Protein AF-X0TL81-F1 (afdb_monomer)

Radius of gyration: 12.71 Å; Cα contacts (8 Å, |Δi|>4): 151; chains: 1; bounding box: 29×24×40 Å

pLDDT: mean 95.94, std 4.55, range [60.78, 98.31]

Sequence (85 aa):
DFRAEWANKHPDPSANRRHYDIYYGASIVESFMLVSVDGARAVLPLPEAGSTTVPVKS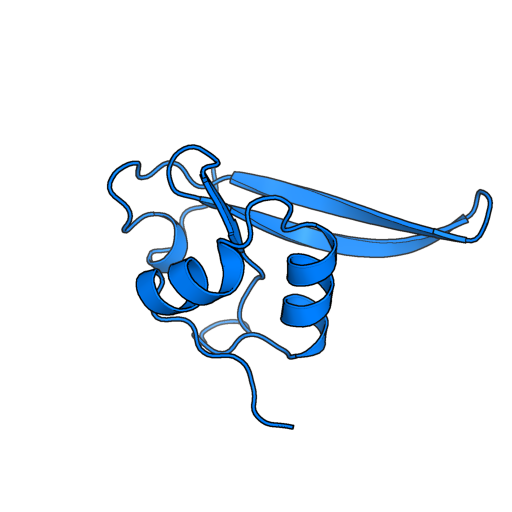YELARCVDDQNTLDEYIGRSGLTVASV

Solvent-accessible surface area (backbone atoms only — not comparable to full-atom values): 4905 Å² total; per-residue (Å²): 124,42,87,52,64,55,44,30,75,43,99,37,59,53,17,35,78,40,82,47,74,43,66,58,86,95,41,80,75,46,75,51,64,35,34,31,17,42,74,67,70,36,54,41,49,59,44,45,92,97,52,47,42,22,47,56,68,43,49,53,56,31,55,78,71,44,87,79,75,36,50,71,62,48,35,53,73,36,64,37,44,72,50,82,131

Mean predicted aligned error: 2.63 Å

Secondary structure (DSSP, 8-state):
----HHHH-SSS---EEEEEEEEETTEEEEEEEEEEETTTTEEEEPPPTTSSEEPHHHHHHHHHT-SSS-HHHHHHHHT-EEPP-

Organism: NCBI:txid412755

Structure (mmCIF, N/CA/C/O backbone):
data_AF-X0TL81-F1
#
_entry.id   AF-X0TL81-F1
#
loop_
_atom_site.group_PDB
_atom_site.id
_atom_site.type_symbol
_atom_site.label_atom_id
_atom_site.label_alt_id
_atom_site.label_comp_id
_atom_site.label_asym_id
_atom_site.label_entity_id
_atom_site.label_seq_id
_atom_site.pdbx_PDB_ins_code
_atom_site.Cartn_x
_atom_site.Cartn_y
_atom_site.Cartn_z
_atom_site.occupancy
_atom_site.B_iso_or_equiv
_atom_site.auth_seq_id
_atom_site.auth_comp_id
_atom_site.auth_asym_id
_atom_site.auth_atom_id
_atom_site.pdbx_PDB_model_num
ATOM 1 N N . ASP A 1 1 ? 8.111 11.939 0.961 1.00 82.88 1 ASP A N 1
ATOM 2 C CA . ASP A 1 1 ? 7.480 11.906 2.286 1.00 82.88 1 ASP A CA 1
ATOM 3 C C . ASP A 1 1 ? 5.965 12.039 2.158 1.00 82.88 1 ASP A C 1
ATOM 5 O O . ASP A 1 1 ? 5.485 12.977 1.522 1.00 82.88 1 ASP A O 1
ATOM 9 N N . PHE A 1 2 ? 5.221 11.060 2.663 1.00 93.00 2 PHE A N 1
ATOM 10 C CA . PHE A 1 2 ? 3.758 11.016 2.658 1.00 93.00 2 PHE A CA 1
ATOM 11 C C . PHE A 1 2 ? 3.261 11.212 4.087 1.00 93.00 2 PHE A C 1
ATOM 13 O O . PHE A 1 2 ? 3.597 10.418 4.945 1.00 93.00 2 PHE A O 1
ATOM 20 N N . ARG A 1 3 ? 2.456 12.242 4.363 1.00 94.44 3 ARG A N 1
ATOM 21 C CA . ARG A 1 3 ? 2.213 12.703 5.747 1.00 94.44 3 ARG A CA 1
ATOM 22 C C . ARG A 1 3 ? 0.858 12.340 6.355 1.00 94.44 3 ARG A C 1
ATOM 24 O O . ARG A 1 3 ? 0.461 12.946 7.344 1.00 94.44 3 ARG A O 1
ATOM 31 N N . ALA A 1 4 ? 0.118 11.399 5.773 1.00 94.81 4 ALA A N 1
ATOM 32 C CA . ALA A 1 4 ? -1.155 10.999 6.371 1.00 94.81 4 ALA A CA 1
ATOM 33 C C . ALA A 1 4 ? -0.923 10.249 7.691 1.00 94.81 4 ALA A C 1
ATOM 35 O O . ALA A 1 4 ? -0.016 9.422 7.785 1.00 94.81 4 ALA A O 1
ATOM 36 N N . GLU A 1 5 ? -1.762 10.512 8.691 1.00 96.12 5 GLU A N 1
ATOM 37 C CA . GLU A 1 5 ? -1.632 9.923 10.029 1.00 96.12 5 GLU A CA 1
ATOM 38 C C . GLU A 1 5 ? -1.661 8.389 9.988 1.00 96.12 5 GLU A C 1
ATOM 40 O O . GLU A 1 5 ? -0.774 7.737 10.534 1.00 96.12 5 GLU A O 1
ATOM 45 N N . TRP A 1 6 ? -2.618 7.810 9.253 1.00 96.75 6 TRP A N 1
ATOM 46 C CA . TRP A 1 6 ? -2.771 6.357 9.118 1.00 96.75 6 TRP A CA 1
ATOM 47 C C . TRP A 1 6 ? -1.508 5.653 8.602 1.00 96.75 6 TRP A C 1
ATOM 49 O O . TRP A 1 6 ? -1.286 4.491 8.936 1.00 96.75 6 TRP A O 1
ATOM 59 N N . ALA A 1 7 ? -0.689 6.353 7.809 1.00 97.25 7 ALA A N 1
ATOM 60 C CA . ALA A 1 7 ? 0.506 5.815 7.168 1.00 97.25 7 ALA A CA 1
ATOM 61 C C . ALA A 1 7 ? 1.776 5.978 8.016 1.00 97.25 7 ALA A C 1
ATOM 63 O O . ALA A 1 7 ? 2.753 5.275 7.781 1.00 97.25 7 ALA A O 1
ATOM 64 N N . ASN A 1 8 ? 1.781 6.901 8.985 1.00 97.75 8 ASN A N 1
ATOM 65 C CA . ASN A 1 8 ? 2.963 7.222 9.799 1.00 97.75 8 ASN A CA 1
ATOM 66 C C . ASN A 1 8 ? 2.794 6.866 11.280 1.00 97.75 8 ASN A C 1
ATOM 68 O O . ASN A 1 8 ? 3.705 7.087 12.069 1.00 97.75 8 ASN A O 1
ATOM 72 N N . LYS A 1 9 ? 1.654 6.297 11.682 1.00 96.69 9 LYS A N 1
ATOM 73 C CA . LYS A 1 9 ? 1.399 5.870 13.068 1.00 96.69 9 LYS A CA 1
ATOM 74 C C . LYS A 1 9 ? 2.045 4.525 13.448 1.00 96.69 9 LYS A C 1
ATOM 76 O O . LYS A 1 9 ? 1.663 3.911 14.443 1.00 96.69 9 LYS A O 1
ATOM 81 N N . HIS A 1 10 ? 2.977 4.035 12.636 1.00 96.62 10 HIS A N 1
ATOM 82 C CA . HIS A 1 10 ? 3.706 2.788 12.864 1.00 96.62 10 HIS A CA 1
ATOM 83 C C . HIS A 1 10 ? 5.021 3.051 13.623 1.00 96.62 10 HIS A C 1
ATOM 85 O O . HIS A 1 10 ? 5.430 4.207 13.730 1.00 96.62 10 HIS A O 1
ATOM 91 N N . PRO A 1 11 ? 5.687 2.010 14.168 1.00 97.31 11 PRO A N 1
ATOM 92 C CA . PRO A 1 11 ? 6.957 2.179 14.877 1.00 97.31 11 PRO A CA 1
ATOM 93 C C . PRO A 1 11 ? 8.018 2.926 14.067 1.00 97.31 11 PRO A C 1
ATOM 95 O O . PRO A 1 11 ? 8.730 3.754 14.630 1.00 97.31 11 PRO A O 1
ATOM 98 N N . ASP A 1 12 ? 8.107 2.654 12.761 1.00 97.12 12 ASP A N 1
ATOM 99 C CA . ASP A 1 12 ? 8.831 3.512 11.828 1.00 97.12 12 ASP A CA 1
ATOM 100 C C . ASP A 1 12 ? 7.846 4.507 11.171 1.00 97.12 12 ASP A C 1
ATOM 102 O O . ASP A 1 12 ? 6.980 4.097 10.387 1.00 97.12 12 ASP A O 1
ATOM 106 N N . PRO A 1 13 ? 7.952 5.816 11.469 1.00 95.56 13 PRO A N 1
ATOM 107 C CA . PRO A 1 13 ? 7.019 6.831 10.993 1.00 95.56 13 PRO A CA 1
ATOM 108 C C . PRO A 1 13 ? 7.401 7.380 9.608 1.00 95.56 13 PRO A C 1
ATOM 110 O O . PRO A 1 13 ? 7.141 8.546 9.324 1.00 95.56 13 PRO A O 1
ATOM 113 N N . SER A 1 14 ? 8.073 6.590 8.763 1.00 94.19 14 SER A N 1
ATOM 114 C CA . SER A 1 14 ? 8.441 6.993 7.404 1.00 94.19 14 SER A CA 1
ATOM 115 C C . SER A 1 14 ? 7.527 6.360 6.351 1.00 94.19 14 SER A C 1
ATOM 117 O O . SER A 1 14 ? 7.681 5.202 5.955 1.00 94.19 14 SER A O 1
ATOM 119 N N . ALA A 1 15 ? 6.574 7.146 5.844 1.00 97.25 15 ALA A N 1
ATOM 120 C CA . ALA A 1 15 ? 5.729 6.741 4.726 1.00 97.25 15 ALA A CA 1
ATOM 121 C C . ALA A 1 15 ? 6.158 7.378 3.396 1.00 97.25 15 ALA A C 1
ATOM 123 O O . ALA A 1 15 ? 6.454 8.573 3.295 1.00 97.25 15 ALA A O 1
ATOM 124 N N . ASN A 1 16 ? 6.143 6.585 2.324 1.00 97.19 16 ASN A N 1
ATOM 125 C CA . ASN A 1 16 ? 6.558 7.023 0.991 1.00 97.19 16 ASN A CA 1
ATOM 126 C C . ASN A 1 16 ? 5.584 6.568 -0.091 1.00 97.19 16 ASN A C 1
ATOM 128 O O . ASN A 1 16 ? 5.131 5.428 -0.101 1.00 97.19 16 ASN A O 1
ATOM 132 N N . ARG A 1 17 ? 5.294 7.459 -1.045 1.00 96.06 17 ARG A N 1
ATOM 133 C CA . ARG A 1 17 ? 4.486 7.121 -2.223 1.00 96.06 17 ARG A CA 1
ATOM 134 C C . ARG A 1 17 ? 5.283 6.203 -3.147 1.00 96.06 17 ARG A C 1
ATOM 136 O O . ARG A 1 17 ? 6.458 6.463 -3.401 1.00 96.06 17 ARG A O 1
ATOM 143 N N . ARG A 1 18 ? 4.623 5.182 -3.683 1.00 96.25 18 ARG A N 1
ATOM 144 C CA . ARG A 1 18 ? 5.129 4.323 -4.754 1.00 96.25 18 ARG A CA 1
ATOM 145 C C . ARG A 1 18 ? 4.192 4.422 -5.949 1.00 96.25 18 ARG A C 1
ATOM 147 O O . ARG A 1 18 ? 2.982 4.281 -5.792 1.00 96.25 18 ARG A O 1
ATOM 154 N N . HIS A 1 19 ? 4.765 4.686 -7.117 1.00 96.56 19 HIS A N 1
ATOM 155 C CA . HIS A 1 19 ? 4.043 4.709 -8.383 1.00 96.56 19 HIS A CA 1
ATOM 156 C C . HIS A 1 19 ? 4.084 3.323 -9.018 1.00 96.56 19 HIS A C 1
ATOM 158 O O . HIS A 1 19 ? 5.136 2.683 -9.029 1.00 96.56 19 HIS A O 1
ATOM 164 N N . TYR A 1 20 ? 2.942 2.889 -9.537 1.00 96.75 20 TYR A N 1
ATO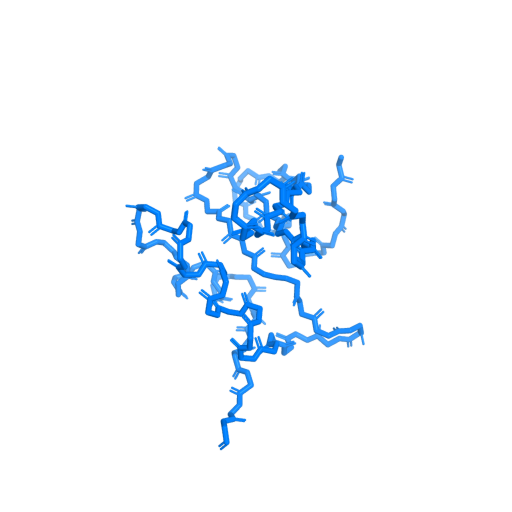M 165 C CA . TYR A 1 20 ? 2.783 1.634 -10.253 1.00 96.75 20 TYR A CA 1
ATOM 166 C C . TYR A 1 20 ? 2.066 1.898 -11.568 1.00 96.75 20 TYR A C 1
ATOM 168 O O . TYR A 1 20 ? 1.129 2.695 -11.618 1.00 96.75 20 TYR A O 1
ATOM 176 N N . ASP A 1 21 ? 2.488 1.180 -12.600 1.00 97.31 21 ASP A N 1
ATOM 177 C CA . ASP A 1 21 ? 1.902 1.228 -13.930 1.00 97.31 21 ASP A CA 1
ATOM 178 C C . ASP A 1 21 ? 1.530 -0.194 -1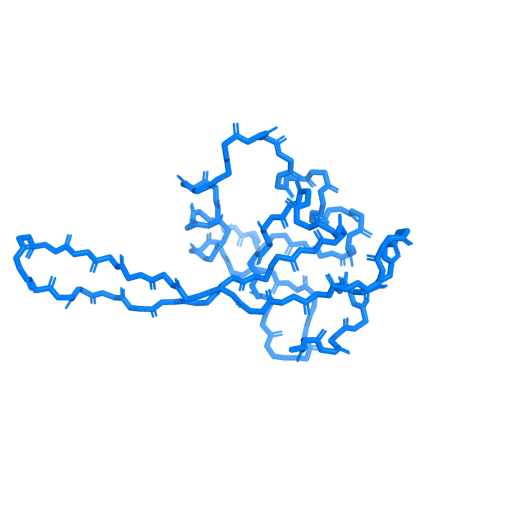4.361 1.00 97.31 21 ASP A C 1
ATOM 180 O O . ASP A 1 21 ? 2.317 -1.133 -14.220 1.00 97.31 21 ASP A O 1
ATOM 184 N N . ILE A 1 22 ? 0.327 -0.349 -14.903 1.00 96.25 22 ILE A N 1
ATOM 185 C CA . ILE A 1 22 ? -0.156 -1.573 -15.537 1.00 96.25 22 ILE A CA 1
ATOM 186 C C . ILE A 1 22 ? 0.047 -1.419 -17.036 1.00 96.25 22 ILE A C 1
ATOM 188 O O . ILE A 1 22 ? -0.419 -0.445 -17.628 1.00 96.25 22 ILE A O 1
ATOM 192 N N . TYR A 1 23 ? 0.699 -2.397 -17.656 1.00 96.94 23 TYR A N 1
ATOM 193 C CA . TYR A 1 23 ? 0.981 -2.399 -19.087 1.00 96.94 23 TYR A CA 1
ATOM 194 C C . TYR A 1 23 ? 0.196 -3.492 -19.811 1.00 96.94 23 TYR A C 1
ATOM 196 O O . TYR A 1 23 ? 0.030 -4.600 -19.303 1.00 96.94 23 TYR A O 1
ATOM 204 N N . TYR A 1 24 ? -0.217 -3.196 -21.042 1.00 96.75 24 TYR A N 1
ATOM 205 C CA . TYR A 1 24 ? -0.631 -4.186 -22.031 1.00 96.75 24 TYR A CA 1
ATOM 206 C C . TYR A 1 24 ? 0.284 -4.053 -23.250 1.00 96.75 24 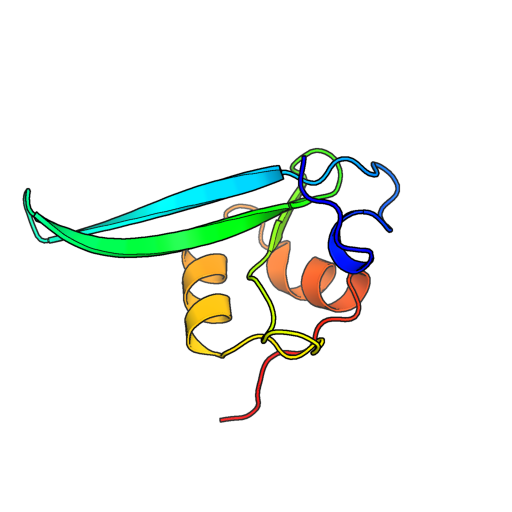TYR A C 1
ATOM 208 O O . TYR A 1 24 ? 0.223 -3.076 -24.001 1.00 96.75 24 TYR A O 1
ATOM 216 N N . GLY A 1 25 ? 1.197 -5.013 -23.414 1.00 96.69 25 GLY A N 1
ATOM 217 C CA . GLY A 1 25 ? 2.314 -4.868 -24.346 1.00 96.69 25 GLY A CA 1
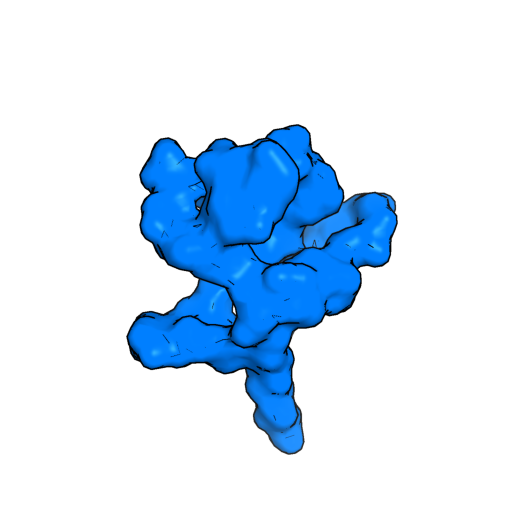ATOM 218 C C . GLY A 1 25 ? 3.213 -3.694 -23.942 1.00 96.69 25 GLY A C 1
ATOM 219 O O . GLY A 1 25 ? 3.692 -3.643 -22.815 1.00 96.69 25 GLY A O 1
ATOM 220 N N . ALA A 1 26 ? 3.431 -2.749 -24.860 1.00 96.12 26 ALA A N 1
ATOM 221 C CA . ALA A 1 26 ? 4.236 -1.548 -24.616 1.00 96.12 26 ALA A CA 1
ATOM 222 C C . ALA A 1 26 ? 3.414 -0.332 -24.139 1.00 96.12 26 ALA A C 1
ATOM 224 O O . ALA A 1 26 ? 3.975 0.741 -23.923 1.00 96.12 26 ALA A O 1
ATOM 225 N N . SER A 1 27 ? 2.092 -0.468 -24.005 1.00 97.19 27 SER A N 1
ATOM 226 C CA . SER A 1 27 ? 1.195 0.640 -23.664 1.00 97.19 27 SER A CA 1
ATOM 227 C C . SER A 1 27 ? 0.805 0.610 -22.190 1.00 97.19 27 SER A C 1
ATOM 229 O O . SER A 1 27 ? 0.417 -0.440 -21.679 1.00 97.19 27 SER A O 1
ATOM 231 N N . ILE A 1 28 ? 0.858 1.770 -21.528 1.00 97.62 28 ILE A N 1
ATOM 232 C CA . ILE A 1 28 ? 0.303 1.953 -20.180 1.00 97.62 28 ILE A CA 1
ATOM 233 C C . ILE A 1 28 ? -1.223 1.910 -20.284 1.00 97.62 28 ILE A C 1
ATOM 235 O O . ILE A 1 28 ? -1.825 2.670 -21.041 1.00 97.62 28 ILE A O 1
ATOM 239 N N . VAL A 1 29 ? -1.830 1.009 -19.522 1.00 96.75 29 VAL A N 1
ATOM 240 C CA . VAL A 1 29 ? -3.282 0.869 -19.368 1.00 96.75 29 VAL A CA 1
ATOM 241 C C . VAL A 1 29 ? -3.770 1.735 -18.215 1.00 96.75 29 VAL A C 1
ATOM 243 O O . VAL A 1 29 ? -4.778 2.424 -18.342 1.00 96.75 29 VAL A O 1
ATOM 246 N N . GLU A 1 30 ? -3.057 1.704 -17.090 1.00 96.38 30 GLU A N 1
ATOM 247 C CA . GLU A 1 30 ? -3.446 2.418 -15.879 1.00 96.38 30 GLU A CA 1
ATOM 248 C C . GLU A 1 30 ? -2.224 2.712 -15.011 1.00 96.38 30 GLU A C 1
ATOM 250 O O . GLU A 1 30 ? -1.360 1.855 -14.849 1.00 96.38 30 GLU A O 1
ATOM 255 N N . SER A 1 31 ? -2.188 3.904 -14.419 1.00 96.50 31 SER A N 1
ATOM 256 C CA . SER A 1 31 ? -1.202 4.288 -13.410 1.00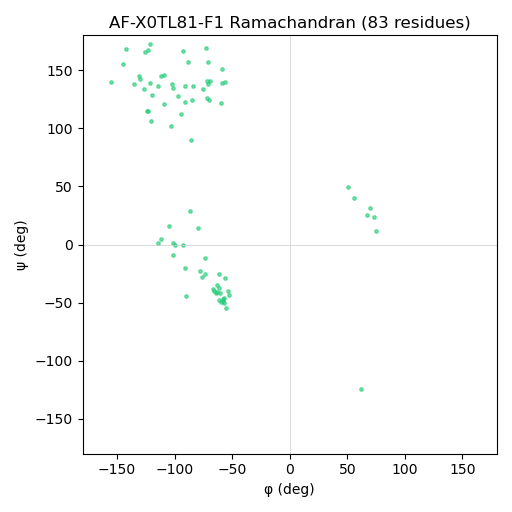 96.50 31 SER A CA 1
ATOM 257 C C . SER A 1 31 ? -1.907 4.520 -12.083 1.00 96.50 31 SER A C 1
ATOM 259 O O . SER A 1 31 ? -2.945 5.183 -12.028 1.00 96.50 31 SER A O 1
ATOM 261 N N . PHE A 1 32 ? -1.329 4.017 -11.000 1.00 95.81 32 PHE A N 1
ATOM 262 C CA . PHE A 1 32 ? -1.868 4.178 -9.656 1.00 95.81 32 PHE A CA 1
ATOM 263 C C . PHE A 1 32 ? -0.753 4.388 -8.630 1.00 95.81 32 PHE A C 1
ATOM 265 O O . PHE A 1 32 ? 0.439 4.243 -8.910 1.00 95.81 32 PHE A O 1
ATOM 272 N N . MET A 1 33 ? -1.150 4.793 -7.426 1.00 96.94 33 MET A N 1
ATOM 273 C CA . MET A 1 33 ? -0.230 5.025 -6.319 1.00 96.94 33 MET A CA 1
ATOM 274 C C . MET A 1 33 ? -0.595 4.153 -5.129 1.00 96.94 33 MET A C 1
ATOM 276 O O . MET A 1 33 ? -1.764 4.055 -4.761 1.00 96.94 33 MET A O 1
ATOM 280 N N . LEU A 1 34 ? 0.433 3.607 -4.489 1.00 97.56 34 LEU A N 1
ATOM 281 C CA . LEU A 1 34 ? 0.353 2.984 -3.173 1.00 97.56 34 LEU A CA 1
ATOM 282 C C . LEU A 1 34 ? 1.302 3.702 -2.207 1.00 97.56 34 LEU A C 1
ATOM 284 O O . LEU A 1 34 ? 2.090 4.570 -2.600 1.00 97.56 34 LEU A O 1
ATOM 288 N N . VAL A 1 35 ? 1.239 3.347 -0.930 1.00 98.06 35 VAL A N 1
ATOM 289 C CA . VAL A 1 35 ? 2.037 3.955 0.134 1.00 98.06 35 VAL A CA 1
ATOM 290 C C . VAL A 1 35 ? 2.840 2.877 0.847 1.00 98.06 35 VAL A C 1
ATOM 292 O O . VAL A 1 35 ? 2.287 2.006 1.503 1.00 98.06 35 VAL A O 1
ATOM 295 N N . SER A 1 36 ? 4.161 2.952 0.735 1.00 97.56 36 SER A N 1
ATOM 296 C CA . SER A 1 36 ? 5.093 2.171 1.546 1.00 97.56 36 SER A CA 1
ATOM 297 C C . SER A 1 36 ? 5.076 2.721 2.970 1.00 97.56 36 SER A C 1
ATOM 299 O O . SER A 1 36 ? 5.299 3.920 3.135 1.00 97.56 36 SER A O 1
ATOM 301 N N . VAL A 1 37 ? 4.846 1.874 3.970 1.00 97.81 37 VAL A N 1
ATOM 302 C CA . VAL A 1 37 ? 4.762 2.262 5.389 1.00 97.81 37 VAL A CA 1
ATOM 303 C C . VAL A 1 37 ? 5.728 1.449 6.252 1.00 97.81 37 VAL A C 1
ATOM 305 O O . VAL A 1 37 ? 6.259 0.429 5.805 1.00 97.81 37 VAL A O 1
ATOM 308 N N . ASP A 1 38 ? 5.953 1.914 7.485 1.00 96.75 38 ASP A N 1
ATOM 309 C CA . ASP A 1 38 ? 6.693 1.208 8.542 1.00 96.75 38 ASP A CA 1
ATOM 310 C C . ASP A 1 38 ? 8.070 0.688 8.094 1.00 96.75 38 ASP A C 1
ATOM 312 O O . ASP A 1 38 ? 8.384 -0.493 8.249 1.00 96.75 38 ASP A O 1
ATOM 316 N N . GLY A 1 39 ? 8.876 1.553 7.468 1.00 93.81 39 GLY A N 1
ATOM 317 C CA . GLY A 1 39 ? 10.206 1.176 6.980 1.00 93.81 39 GLY A CA 1
ATOM 318 C C . GLY A 1 39 ? 10.168 0.211 5.788 1.00 93.81 39 GLY A C 1
ATOM 319 O O . GLY A 1 39 ? 11.050 -0.629 5.641 1.00 93.81 39 GLY A O 1
ATOM 320 N N . ALA A 1 40 ? 9.134 0.320 4.946 1.00 94.25 40 ALA A N 1
ATOM 321 C CA . ALA A 1 40 ? 8.869 -0.545 3.791 1.00 94.25 40 ALA A CA 1
ATOM 322 C C . ALA A 1 40 ? 8.515 -2.008 4.119 1.00 94.25 40 ALA A C 1
ATOM 324 O O . ALA A 1 40 ? 8.676 -2.877 3.265 1.00 94.25 40 ALA A O 1
ATOM 325 N N . ARG A 1 41 ? 7.969 -2.266 5.316 1.00 95.94 41 ARG A N 1
ATOM 326 C CA . ARG A 1 41 ? 7.406 -3.578 5.697 1.00 95.94 41 ARG A CA 1
ATOM 327 C C . ARG A 1 41 ? 6.067 -3.894 5.031 1.00 95.94 41 ARG A C 1
ATOM 329 O O . ARG A 1 41 ? 5.713 -5.059 4.898 1.00 95.94 41 ARG A O 1
ATOM 336 N N . ALA A 1 42 ? 5.319 -2.867 4.639 1.00 97.62 42 ALA A N 1
ATOM 337 C CA . ALA A 1 42 ? 4.050 -3.032 3.946 1.00 97.62 42 ALA A CA 1
ATOM 338 C C . ALA A 1 42 ? 3.837 -1.927 2.912 1.00 97.62 42 ALA A C 1
ATOM 340 O O . ALA A 1 42 ? 4.382 -0.821 3.023 1.00 97.62 42 ALA A O 1
ATOM 341 N N . VAL A 1 43 ? 3.017 -2.235 1.909 1.00 97.88 43 VAL A N 1
ATOM 342 C CA . VAL A 1 43 ? 2.582 -1.298 0.874 1.00 97.88 43 VAL A CA 1
ATOM 343 C C . VAL A 1 43 ? 1.059 -1.266 0.875 1.00 97.88 43 VAL A C 1
ATOM 345 O O . VAL A 1 43 ? 0.405 -2.260 0.587 1.00 97.88 43 VAL A O 1
ATOM 348 N N . LEU A 1 44 ? 0.496 -0.114 1.225 1.00 98.12 44 LEU A N 1
ATOM 349 C CA . LEU A 1 44 ? -0.931 0.060 1.448 1.00 98.12 44 LEU A CA 1
ATOM 350 C C . LEU A 1 44 ? -1.595 0.896 0.348 1.00 98.12 44 LEU A C 1
ATOM 352 O O . LEU A 1 44 ? -0.990 1.847 -0.160 1.00 98.12 44 LEU A O 1
ATOM 356 N N . PRO A 1 45 ? -2.852 0.591 -0.008 1.00 98.00 45 PRO A N 1
ATOM 357 C CA . PRO A 1 45 ? -3.637 1.415 -0.912 1.00 98.00 45 PRO A CA 1
ATOM 358 C C . PRO A 1 45 ? -4.064 2.729 -0.255 1.00 98.00 45 PRO A C 1
ATOM 360 O O . PRO A 1 45 ? -4.159 2.852 0.966 1.00 98.00 45 PRO A O 1
ATOM 363 N N . LEU A 1 46 ? -4.355 3.722 -1.092 1.00 97.38 46 LEU A N 1
ATOM 364 C CA . LEU A 1 46 ? -4.944 4.978 -0.642 1.00 97.38 46 LEU A CA 1
ATOM 365 C C . LEU A 1 46 ? -6.435 4.774 -0.318 1.00 97.38 46 LEU A C 1
ATOM 367 O O . LEU A 1 46 ? -7.150 4.190 -1.141 1.00 97.38 46 LEU A O 1
ATOM 371 N N . PRO A 1 47 ? -6.924 5.279 0.829 1.00 97.31 47 PRO A N 1
ATOM 372 C CA . PRO A 1 47 ? -8.354 5.394 1.063 1.00 97.31 47 PRO A CA 1
ATOM 373 C C . PRO A 1 47 ? -8.966 6.521 0.219 1.00 97.31 47 PRO A C 1
ATOM 375 O O . PRO A 1 47 ? -8.257 7.352 -0.360 1.00 97.31 47 PRO A O 1
ATOM 378 N N . GLU A 1 48 ? -10.295 6.571 0.176 1.00 96.06 48 GLU A N 1
ATOM 379 C CA . GLU A 1 48 ? -11.026 7.707 -0.382 1.00 96.06 48 GLU A CA 1
ATOM 380 C C . GLU A 1 48 ? -10.674 9.011 0.351 1.00 96.06 48 GLU A C 1
ATOM 382 O O . GLU A 1 48 ? -10.328 9.027 1.536 1.00 96.06 48 GLU A O 1
ATOM 387 N N . ALA A 1 49 ? -10.754 10.135 -0.363 1.00 91.62 49 ALA A N 1
ATOM 388 C CA . ALA A 1 49 ? -10.366 11.430 0.181 1.00 91.62 49 ALA A CA 1
ATOM 389 C C . ALA A 1 49 ? -11.206 11.791 1.419 1.00 91.62 49 ALA A C 1
ATOM 391 O O . ALA A 1 49 ? -12.428 11.877 1.351 1.00 91.62 49 ALA A O 1
ATOM 392 N N . GLY A 1 50 ? -10.534 12.024 2.550 1.00 92.12 50 GLY A N 1
ATOM 393 C CA . GLY A 1 50 ? -11.193 12.338 3.823 1.00 92.12 50 GLY A CA 1
ATOM 394 C C . GLY A 1 50 ? -11.845 11.137 4.520 1.00 92.12 50 GLY A C 1
ATOM 395 O O . GLY A 1 50 ? -12.587 11.338 5.477 1.00 92.12 50 GLY A O 1
ATOM 396 N N . SER A 1 51 ? -11.567 9.912 4.069 1.00 94.88 51 SER A N 1
ATOM 397 C CA . SER A 1 51 ? -12.103 8.664 4.620 1.00 94.88 51 SER A CA 1
ATOM 398 C C . SER A 1 51 ? -10.978 7.715 5.052 1.00 94.88 51 SER A C 1
ATOM 400 O O . SER A 1 51 ? -9.808 7.900 4.716 1.00 94.88 51 SER A O 1
ATOM 402 N N . THR A 1 52 ? -11.341 6.671 5.795 1.00 95.88 52 THR A N 1
ATOM 403 C CA . THR A 1 52 ? -10.498 5.496 6.076 1.00 95.88 52 THR A CA 1
ATOM 404 C C . THR A 1 52 ? -10.876 4.292 5.209 1.00 95.88 52 THR A C 1
ATOM 406 O O . THR A 1 52 ? -10.280 3.224 5.335 1.00 95.88 52 THR A O 1
ATOM 409 N N . THR A 1 53 ? -11.857 4.460 4.319 1.00 97.94 53 THR A N 1
ATOM 410 C CA . THR A 1 53 ? -12.351 3.395 3.446 1.00 97.94 53 THR A CA 1
ATOM 411 C C . THR A 1 53 ? -11.490 3.288 2.194 1.00 97.94 53 THR A C 1
ATOM 413 O O . THR A 1 53 ? -11.313 4.255 1.457 1.00 97.94 53 THR A O 1
ATOM 416 N N . VAL A 1 54 ? -10.965 2.097 1.949 1.00 97.94 54 VAL A N 1
ATOM 417 C CA . VAL A 1 54 ? -10.182 1.709 0.782 1.00 97.94 54 VAL A CA 1
ATOM 418 C C . VAL A 1 54 ? -11.125 1.153 -0.286 1.00 97.94 54 VAL A C 1
ATOM 420 O O . VAL A 1 54 ? -11.816 0.164 -0.023 1.00 97.94 54 VAL A O 1
ATOM 423 N N . PRO A 1 55 ? -11.140 1.722 -1.505 1.00 97.50 55 PRO A N 1
ATOM 424 C CA . PRO A 1 55 ? -11.881 1.143 -2.619 1.00 97.50 55 PRO A CA 1
ATOM 425 C C . PRO A 1 55 ? -11.413 -0.284 -2.923 1.00 97.50 55 PRO A C 1
ATOM 427 O O . PRO A 1 55 ? -10.208 -0.542 -2.966 1.00 97.50 55 PRO A O 1
ATOM 430 N N . VAL A 1 56 ? -12.351 -1.192 -3.222 1.00 97.31 56 VAL A N 1
ATOM 431 C CA . VAL A 1 56 ? -12.050 -2.608 -3.523 1.00 97.31 56 VAL A CA 1
ATOM 432 C C . VAL A 1 56 ? -10.993 -2.736 -4.619 1.00 97.31 56 VAL A C 1
ATOM 434 O O . VAL A 1 56 ? -10.036 -3.484 -4.470 1.00 97.31 56 VAL A O 1
ATOM 437 N N . LYS A 1 57 ? -11.096 -1.941 -5.690 1.00 95.81 57 LYS A N 1
ATOM 438 C CA . LYS A 1 57 ? -10.101 -1.942 -6.772 1.00 95.81 57 LYS A CA 1
ATOM 439 C C . LYS A 1 57 ? -8.685 -1.634 -6.266 1.00 95.81 57 LYS A C 1
ATOM 441 O O . LYS A 1 57 ? -7.743 -2.319 -6.642 1.00 95.81 57 LYS A O 1
ATOM 446 N N . SER A 1 58 ? -8.529 -0.620 -5.416 1.00 97.00 58 SER A N 1
ATOM 447 C CA . SER A 1 58 ? -7.223 -0.234 -4.869 1.00 97.00 58 SER A CA 1
ATOM 448 C C . SER A 1 58 ? -6.654 -1.316 -3.953 1.00 97.00 58 SER A C 1
ATOM 450 O O . SER A 1 58 ? -5.455 -1.577 -3.994 1.00 97.00 58 SER A O 1
ATOM 452 N N . TYR A 1 59 ? -7.513 -1.960 -3.157 1.00 97.94 59 TYR A N 1
ATOM 453 C CA . TYR A 1 59 ? -7.141 -3.114 -2.339 1.00 97.94 59 TYR A CA 1
ATOM 454 C C . TYR A 1 59 ? -6.616 -4.271 -3.195 1.00 97.94 59 TYR A C 1
ATOM 456 O O . TYR A 1 59 ? -5.530 -4.780 -2.941 1.00 97.94 59 TYR A O 1
ATOM 464 N N . GLU A 1 60 ? -7.341 -4.630 -4.252 1.00 97.31 60 GLU A N 1
ATOM 465 C CA . GLU A 1 60 ? -6.954 -5.699 -5.174 1.00 97.31 60 GLU A CA 1
ATOM 466 C C . GLU A 1 60 ? -5.610 -5.411 -5.863 1.00 97.31 60 GLU A C 1
ATOM 468 O O . GLU A 1 60 ? -4.748 -6.284 -5.937 1.00 97.31 60 GLU A O 1
ATOM 473 N N . LEU A 1 61 ? -5.383 -4.162 -6.285 1.00 96.94 61 LEU A N 1
ATOM 474 C CA . LEU A 1 61 ? -4.102 -3.734 -6.853 1.00 96.94 61 LEU A CA 1
ATOM 475 C C . LEU A 1 61 ? -2.949 -3.817 -5.846 1.00 96.94 61 LEU A C 1
ATOM 477 O O . LEU A 1 61 ? -1.858 -4.256 -6.206 1.00 96.94 61 LEU A O 1
ATOM 481 N N . ALA A 1 62 ? -3.178 -3.416 -4.592 1.00 97.69 62 ALA A N 1
ATOM 482 C CA . ALA A 1 62 ? -2.190 -3.574 -3.529 1.00 97.69 62 ALA A CA 1
ATOM 483 C C . ALA A 1 62 ? -1.888 -5.054 -3.262 1.00 97.69 62 ALA A C 1
ATOM 485 O O . ALA 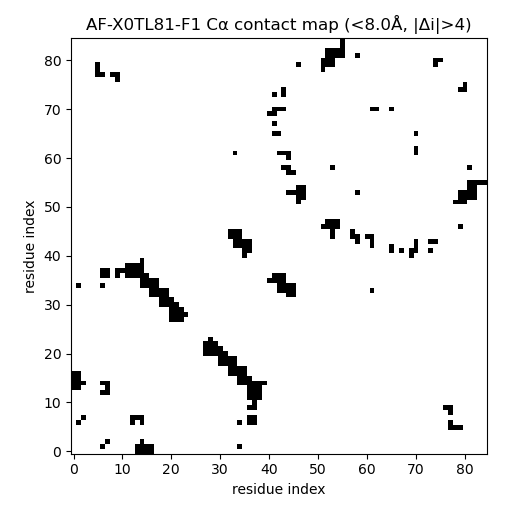A 1 62 ? -0.724 -5.424 -3.131 1.00 97.69 62 ALA A O 1
ATOM 486 N N . ARG A 1 63 ? -2.913 -5.914 -3.273 1.00 97.56 63 ARG A N 1
ATOM 487 C CA . ARG A 1 63 ? -2.766 -7.359 -3.063 1.00 97.56 63 ARG A CA 1
ATOM 488 C C . ARG A 1 63 ? -1.931 -8.024 -4.154 1.00 97.56 63 ARG A C 1
ATOM 490 O O . ARG A 1 63 ? -1.169 -8.935 -3.863 1.00 97.56 63 ARG A O 1
ATOM 497 N N . CYS A 1 64 ? -2.019 -7.555 -5.400 1.00 96.31 64 CYS A N 1
ATOM 498 C CA . CYS A 1 64 ? -1.182 -8.063 -6.491 1.00 96.31 64 CYS A CA 1
ATOM 499 C C . CYS A 1 64 ? 0.324 -7.846 -6.273 1.00 96.31 64 CYS A C 1
ATOM 501 O O . CYS A 1 64 ? 1.122 -8.575 -6.860 1.00 96.31 64 CYS A O 1
ATOM 503 N N . VAL A 1 65 ? 0.714 -6.839 -5.487 1.00 95.19 65 VAL A N 1
ATOM 504 C CA . VAL A 1 65 ? 2.121 -6.480 -5.245 1.00 95.19 65 VAL A CA 1
ATOM 505 C C . VAL A 1 65 ? 2.572 -6.759 -3.809 1.00 95.19 65 VAL A C 1
ATOM 507 O O . VAL A 1 65 ? 3.697 -6.409 -3.458 1.00 95.19 65 VAL A O 1
ATOM 510 N N . ASP A 1 66 ? 1.713 -7.371 -2.992 1.00 97.00 66 ASP A N 1
ATOM 511 C CA . ASP A 1 66 ? 2.013 -7.774 -1.619 1.00 97.00 66 ASP A CA 1
ATOM 512 C C . ASP A 1 66 ? 2.679 -9.156 -1.603 1.00 97.00 66 ASP A C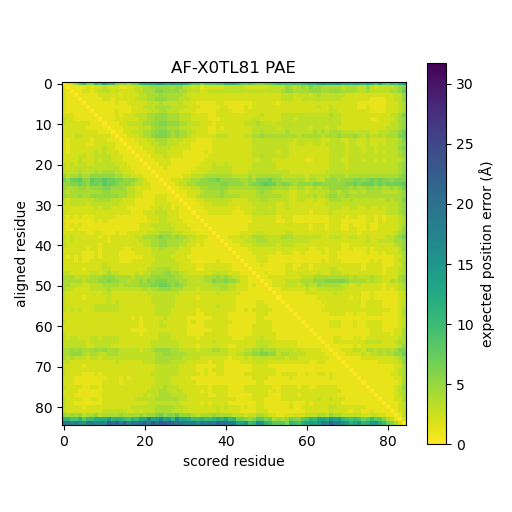 1
ATOM 514 O O . ASP A 1 66 ? 2.029 -10.198 -1.555 1.00 97.00 66 ASP A O 1
ATOM 518 N N . ASP A 1 67 ? 4.006 -9.161 -1.675 1.00 93.81 67 ASP A N 1
ATOM 519 C CA . ASP A 1 67 ? 4.831 -10.370 -1.677 1.00 93.81 67 ASP A CA 1
ATOM 520 C C . ASP A 1 67 ? 5.004 -10.992 -0.281 1.00 93.81 67 ASP A C 1
ATOM 522 O O . ASP A 1 67 ? 5.283 -12.187 -0.163 1.00 93.81 67 ASP A O 1
ATOM 526 N N . GLN A 1 68 ? 4.827 -10.196 0.774 1.00 94.38 68 GLN A N 1
ATOM 527 C CA . GLN A 1 68 ? 5.039 -10.596 2.168 1.00 94.38 68 GLN A CA 1
ATOM 528 C C . GLN A 1 68 ? 3.741 -10.954 2.898 1.00 94.38 68 GLN A C 1
ATOM 530 O O . GLN A 1 68 ? 3.796 -11.352 4.063 1.00 94.38 68 GLN A O 1
ATOM 535 N N . ASN A 1 69 ? 2.592 -10.860 2.220 1.00 96.75 69 ASN A N 1
ATOM 536 C CA . ASN A 1 69 ? 1.270 -11.134 2.779 1.00 96.75 69 ASN A CA 1
ATOM 537 C C . ASN A 1 69 ? 0.984 -10.288 4.038 1.00 96.75 69 ASN A C 1
ATOM 539 O O . ASN A 1 69 ? 0.457 -10.790 5.035 1.00 96.75 69 ASN A O 1
ATOM 543 N N . THR A 1 70 ? 1.393 -9.014 4.013 1.00 97.88 70 THR A N 1
ATOM 544 C CA . THR A 1 70 ? 1.266 -8.068 5.136 1.00 97.88 70 THR A CA 1
ATOM 545 C C . THR A 1 70 ? 0.101 -7.094 4.971 1.00 97.88 70 THR A C 1
ATOM 547 O O . THR A 1 70 ? -0.238 -6.381 5.919 1.00 97.88 70 THR A O 1
ATOM 550 N N . LEU A 1 71 ? -0.547 -7.058 3.802 1.00 98.12 71 LEU A N 1
ATOM 551 C CA . LEU A 1 71 ? -1.557 -6.060 3.450 1.00 98.12 71 LEU A CA 1
ATOM 552 C C . LEU A 1 71 ? -2.710 -5.986 4.457 1.00 98.12 71 LEU A C 1
ATOM 554 O O . LEU A 1 71 ? -2.987 -4.908 4.981 1.00 98.12 71 LEU A O 1
ATOM 558 N N . ASP A 1 72 ? -3.373 -7.107 4.747 1.00 98.12 72 ASP A N 1
ATOM 559 C CA . ASP A 1 72 ? -4.562 -7.117 5.612 1.00 98.12 72 ASP A CA 1
ATOM 560 C C . ASP A 1 72 ? -4.221 -6.724 7.059 1.00 98.12 72 ASP A C 1
ATOM 562 O O . ASP A 1 72 ? -4.944 -5.944 7.689 1.00 98.12 72 ASP A O 1
ATOM 566 N N . GLU A 1 73 ? -3.080 -7.203 7.574 1.00 98.06 73 GLU A N 1
ATOM 567 C CA . GLU A 1 73 ? -2.571 -6.816 8.894 1.00 98.06 73 GLU A CA 1
ATOM 568 C C . GLU A 1 73 ? -2.366 -5.299 8.958 1.00 98.06 73 GLU A C 1
ATOM 570 O O . GLU A 1 73 ? -2.817 -4.636 9.898 1.00 98.06 73 GLU A O 1
ATOM 575 N N . TYR A 1 74 ? -1.705 -4.733 7.948 1.00 98.31 74 TYR A N 1
ATOM 576 C CA . TYR A 1 74 ? -1.365 -3.319 7.937 1.00 98.31 74 TYR A CA 1
ATOM 577 C C . TYR A 1 74 ? -2.556 -2.414 7.609 1.00 98.31 74 TYR A C 1
ATOM 579 O O . TYR A 1 74 ? -2.614 -1.317 8.157 1.00 98.31 74 TYR A O 1
ATOM 587 N N . ILE A 1 75 ? -3.558 -2.869 6.847 1.00 98.25 75 ILE A N 1
ATOM 588 C CA . ILE A 1 75 ? -4.852 -2.175 6.731 1.00 98.25 75 ILE A CA 1
ATOM 589 C C . ILE A 1 75 ? -5.476 -2.008 8.120 1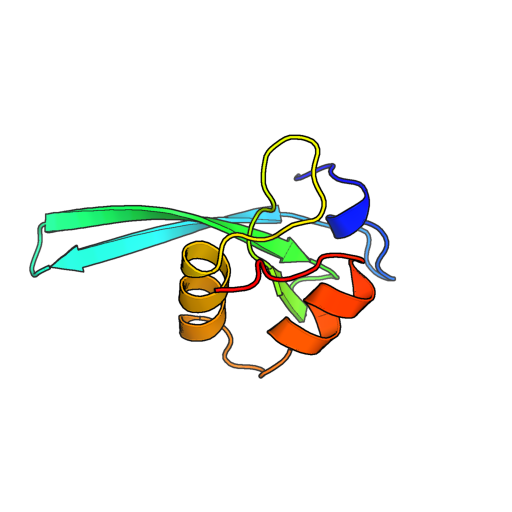.00 98.25 75 ILE A C 1
ATOM 591 O O . ILE A 1 75 ? -5.802 -0.885 8.521 1.00 98.25 75 ILE A O 1
ATOM 595 N N . GLY A 1 76 ? -5.548 -3.095 8.896 1.00 98.00 76 GLY A N 1
ATOM 596 C CA . GLY A 1 76 ? -6.063 -3.064 10.263 1.00 98.00 76 GLY A CA 1
ATOM 597 C C . GLY A 1 76 ? -5.233 -2.165 11.181 1.00 98.00 76 GLY A C 1
ATOM 598 O O . GLY A 1 76 ? -5.777 -1.288 11.858 1.00 98.00 76 GLY A O 1
ATOM 599 N N . ARG A 1 77 ? -3.901 -2.307 11.163 1.00 98.00 77 ARG A N 1
ATOM 600 C CA . ARG A 1 77 ? -2.996 -1.474 11.975 1.00 98.00 77 ARG A CA 1
ATOM 601 C C . ARG A 1 77 ? -3.102 -0.001 11.614 1.00 98.00 77 ARG A C 1
ATOM 603 O O . ARG A 1 77 ? -3.076 0.819 12.525 1.00 98.00 77 ARG A O 1
ATOM 610 N N . SER A 1 78 ? -3.281 0.348 10.342 1.00 97.69 78 SER A N 1
ATOM 611 C CA . SER A 1 78 ? -3.495 1.722 9.873 1.00 97.69 78 SER A CA 1
ATOM 612 C C . SER A 1 78 ? -4.887 2.267 10.202 1.00 97.69 78 SER A C 1
ATOM 614 O O . SER A 1 78 ? -5.073 3.483 10.195 1.00 97.69 78 SER A O 1
ATOM 616 N N . GLY A 1 79 ? -5.827 1.429 10.650 1.00 97.75 79 GLY A N 1
ATOM 617 C CA . GLY A 1 79 ? -7.211 1.830 10.926 1.00 97.75 79 GLY A CA 1
ATOM 618 C C . GLY A 1 79 ? -8.012 2.079 9.649 1.00 97.75 79 GLY A C 1
ATOM 619 O O . GLY A 1 79 ? -8.964 2.857 9.661 1.00 97.75 79 GLY A O 1
ATOM 620 N N . LEU A 1 80 ? -7.585 1.463 8.549 1.00 97.94 80 LEU A N 1
ATOM 621 C CA . LEU A 1 80 ? -8.287 1.479 7.278 1.00 97.94 80 LEU A CA 1
ATOM 622 C C . LEU A 1 80 ? -9.281 0.316 7.225 1.00 97.94 80 LEU A C 1
ATOM 624 O O . LEU A 1 80 ? -9.118 -0.697 7.907 1.00 97.94 80 LEU A O 1
ATOM 628 N N . THR A 1 81 ? -10.301 0.449 6.389 1.00 97.88 81 THR A N 1
ATOM 629 C CA . THR A 1 81 ? -11.276 -0.611 6.112 1.00 97.88 81 THR A CA 1
ATOM 630 C C . THR A 1 81 ? -11.448 -0.762 4.613 1.00 97.88 81 THR A C 1
ATOM 632 O O . THR A 1 81 ? -11.393 0.219 3.883 1.00 97.88 81 THR A O 1
ATOM 635 N N . VAL A 1 82 ? -11.658 -1.981 4.122 1.00 97.81 82 VAL A N 1
ATOM 636 C CA . VAL A 1 82 ? -11.965 -2.198 2.702 1.00 97.81 82 VAL A CA 1
ATOM 637 C C . VAL A 1 82 ? -13.462 -1.991 2.486 1.00 97.81 82 VAL A C 1
ATOM 639 O O . VAL A 1 82 ? -14.273 -2.441 3.299 1.00 97.81 82 VAL A O 1
ATOM 642 N N . ALA A 1 83 ? -13.831 -1.288 1.415 1.00 95.50 83 ALA A N 1
ATOM 643 C CA . ALA A 1 83 ? -15.226 -1.105 1.038 1.00 95.50 83 ALA A CA 1
ATOM 644 C C . ALA A 1 83 ? -15.925 -2.463 0.856 1.00 95.50 83 ALA A C 1
ATOM 646 O O . ALA A 1 83 ? -15.353 -3.406 0.308 1.00 95.50 83 ALA A O 1
ATOM 647 N N . SER A 1 84 ? -17.168 -2.558 1.323 1.00 83.94 84 SER A N 1
ATOM 648 C CA . SER A 1 84 ? -18.029 -3.713 1.064 1.00 83.94 84 SER A CA 1
ATOM 649 C C . SER A 1 84 ? -18.462 -3.696 -0.403 1.00 83.94 84 SER A C 1
ATOM 651 O O . SER A 1 84 ? -18.734 -2.620 -0.939 1.00 83.94 84 SER A O 1
ATOM 653 N N . VAL A 1 85 ? -18.515 -4.868 -1.037 1.00 60.78 85 VAL A N 1
ATOM 654 C CA . VAL A 1 85 ? -19.111 -5.040 -2.374 1.00 60.78 85 VAL A CA 1
ATOM 655 C C . VAL A 1 85 ? -20.631 -4.995 -2.273 1.00 60.78 85 VAL A C 1
ATOM 657 O O . VAL A 1 85 ? -21.159 -5.586 -1.302 1.00 60.78 85 VAL A O 1
#

Nearest PDB structures (foldseek):
  4r03-assembly1_A  TM=5.519E-01  e=7.061E+00  Parabacteroides distasonis ATCC 8503
  4tz9-assembly1_A  TM=3.214E-01  e=2.756E+00  Escherichia coli
  5acp-assembly1_B  TM=2.728E-01  e=2.948E+00  Pseudomonas aeruginosa
  5acq-assembly1_B  TM=2.994E-01  e=5.046E+00  Pseudomonas aeruginosa

Foldseek 3Di:
DDDDCLQQVAPHRDKDKDKDFDDDVPDTPDIAIWIQGDVNPATEFDADVPDLEHEPVRLVVRVVVGPPPCHVVSSVSSVHHYDDD